Protein AF-A0A941G846-F1 (afdb_monomer_lite)

pLDDT: mean 92.74, std 9.23, range [36.34, 98.19]

Radius of gyration: 17.03 Å; chains: 1; bounding box: 38×30×45 Å

Foldseek 3Di:
DLVLLVVCVVLVNDVDSDQCVVQVVLCVQVVDRHPVPHDPVSVVSVVVVSLVSCLVRLLVVLVVLVVVVVVCVVVVVDDDDPVLVVVLCVLNVVCVVVSGRPSSVVSVVSSVVRVVVSVDD

Structure (mmCIF, N/CA/C/O backbone):
data_AF-A0A941G846-F1
#
_entry.id   AF-A0A941G846-F1
#
loop_
_atom_site.group_PDB
_atom_site.id
_atom_site.type_symbol
_atom_site.label_atom_id
_atom_site.label_alt_id
_atom_site.label_comp_id
_atom_site.label_asym_id
_atom_site.label_entity_id
_atom_site.label_seq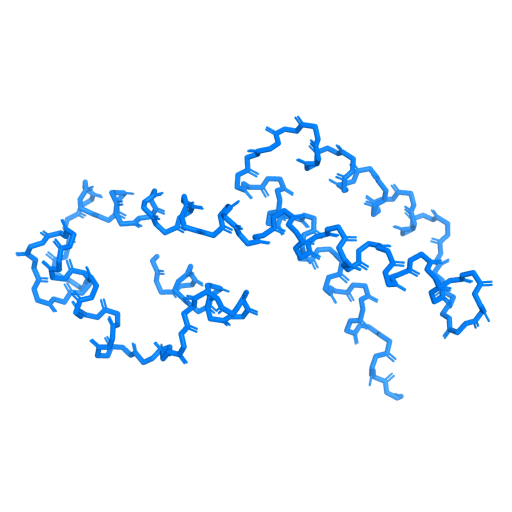_id
_atom_site.pdbx_PDB_ins_code
_atom_site.Cartn_x
_atom_site.Cartn_y
_atom_site.Cartn_z
_atom_site.occupancy
_atom_site.B_iso_or_equiv
_atom_site.auth_seq_id
_atom_site.auth_comp_id
_atom_site.auth_asym_id
_atom_site.auth_atom_id
_atom_site.pdbx_PDB_model_num
ATOM 1 N N . VAL A 1 1 ? 10.781 -2.633 -7.234 1.00 94.06 1 VAL A N 1
ATOM 2 C CA . VAL A 1 1 ? 9.951 -3.502 -8.111 1.00 94.06 1 VAL A CA 1
ATOM 3 C C . VAL A 1 1 ? 9.409 -4.728 -7.376 1.00 94.06 1 VAL A C 1
ATOM 5 O O . VAL A 1 1 ? 8.200 -4.796 -7.224 1.00 94.06 1 VAL A O 1
ATOM 8 N N . ARG A 1 2 ? 10.247 -5.640 -6.852 1.00 97.19 2 ARG A N 1
ATOM 9 C CA . ARG A 1 2 ? 9.788 -6.842 -6.109 1.00 97.19 2 ARG A CA 1
ATOM 10 C C . ARG A 1 2 ? 8.796 -6.550 -4.979 1.00 97.19 2 ARG A C 1
ATOM 12 O O . ARG A 1 2 ? 7.747 -7.173 -4.916 1.00 97.19 2 ARG A O 1
ATOM 19 N N . ALA A 1 3 ? 9.077 -5.546 -4.147 1.00 96.69 3 ALA A N 1
ATOM 20 C CA . ALA A 1 3 ? 8.165 -5.146 -3.072 1.00 96.69 3 ALA A CA 1
ATOM 21 C C . ALA A 1 3 ? 6.765 -4.760 -3.593 1.00 96.69 3 ALA A C 1
ATOM 23 O O . ALA A 1 3 ? 5.767 -5.210 -3.048 1.00 96.69 3 ALA A O 1
ATOM 24 N N . LEU A 1 4 ? 6.682 -4.004 -4.696 1.00 97.19 4 LEU A N 1
ATOM 25 C CA . LEU A 1 4 ? 5.401 -3.645 -5.322 1.00 97.19 4 LEU A CA 1
ATOM 26 C C . LEU A 1 4 ? 4.687 -4.856 -5.933 1.00 97.19 4 LEU A C 1
ATOM 28 O O . LEU A 1 4 ? 3.463 -4.909 -5.929 1.00 97.19 4 LEU A O 1
ATOM 32 N N . TRP A 1 5 ? 5.436 -5.828 -6.452 1.00 97.88 5 TRP A N 1
ATOM 33 C CA . TRP A 1 5 ? 4.869 -7.074 -6.966 1.00 97.88 5 TRP A CA 1
ATOM 34 C C . TRP A 1 5 ? 4.197 -7.893 -5.861 1.00 97.88 5 TRP A C 1
ATOM 36 O O . TRP A 1 5 ? 3.043 -8.294 -5.995 1.00 97.88 5 TRP A O 1
ATOM 46 N N . LEU A 1 6 ? 4.894 -8.071 -4.736 1.00 97.75 6 LEU A N 1
ATOM 47 C CA . LEU A 1 6 ? 4.346 -8.738 -3.555 1.00 97.75 6 LEU A CA 1
ATOM 48 C C . LEU A 1 6 ? 3.174 -7.958 -2.963 1.00 97.75 6 LEU A C 1
ATOM 50 O O . LEU A 1 6 ? 2.169 -8.551 -2.582 1.00 97.75 6 LEU A O 1
ATOM 54 N N . PHE A 1 7 ? 3.265 -6.630 -2.953 1.00 97.38 7 PHE A N 1
ATOM 55 C CA . PHE A 1 7 ? 2.169 -5.779 -2.519 1.00 97.38 7 PHE A CA 1
ATOM 56 C C . PHE A 1 7 ? 0.919 -5.988 -3.380 1.00 97.38 7 PHE A C 1
ATOM 58 O O . PHE A 1 7 ? -0.151 -6.236 -2.844 1.00 97.38 7 PHE A O 1
ATOM 65 N N . LEU A 1 8 ? 1.036 -6.018 -4.712 1.00 97.69 8 LEU A N 1
ATOM 66 C CA . LEU A 1 8 ? -0.095 -6.340 -5.593 1.00 97.69 8 LEU A CA 1
ATOM 67 C C . LEU A 1 8 ? -0.711 -7.714 -5.308 1.00 97.69 8 LEU A C 1
ATOM 69 O O . LEU A 1 8 ? -1.917 -7.883 -5.486 1.00 97.69 8 LEU A O 1
ATOM 73 N N . HIS A 1 9 ? 0.090 -8.691 -4.884 1.00 97.44 9 HIS A N 1
ATOM 74 C CA . HIS A 1 9 ? -0.432 -9.986 -4.461 1.00 97.44 9 HIS A CA 1
ATOM 75 C C . HIS A 1 9 ? -1.238 -9.878 -3.161 1.00 97.44 9 HIS A C 1
ATOM 77 O O . HIS A 1 9 ? -2.343 -10.408 -3.095 1.00 97.44 9 HIS A O 1
ATOM 83 N N . GLN A 1 10 ? -0.748 -9.121 -2.174 1.00 95.62 10 GLN A N 1
ATOM 84 C CA . GLN A 1 10 ? -1.491 -8.828 -0.940 1.00 95.62 10 GLN A CA 1
ATOM 85 C C . GLN A 1 10 ? -2.805 -8.082 -1.215 1.00 95.62 10 GLN A C 1
ATOM 87 O O . GLN A 1 10 ? -3.817 -8.362 -0.581 1.00 95.62 10 GLN A O 1
ATOM 92 N N . LEU A 1 11 ? -2.818 -7.189 -2.210 1.00 95.19 11 LEU A N 1
ATOM 93 C CA . LEU A 1 11 ? -4.037 -6.513 -2.666 1.00 95.19 11 LEU A CA 1
ATOM 94 C C . LEU A 1 11 ? -4.993 -7.438 -3.455 1.00 95.19 11 LEU A C 1
ATOM 96 O O . LEU A 1 11 ? -6.065 -7.000 -3.867 1.00 95.19 11 LEU A O 1
ATOM 100 N N . GLY A 1 12 ? -4.605 -8.685 -3.744 1.00 95.50 12 GLY A N 1
ATOM 101 C CA . GLY A 1 12 ? -5.368 -9.621 -4.580 1.00 95.50 12 GLY A CA 1
ATOM 102 C C . GLY A 1 12 ? -5.334 -9.317 -6.085 1.00 95.50 12 GLY A C 1
ATOM 103 O O . GLY A 1 12 ? -5.981 -10.006 -6.873 1.00 95.50 12 GLY A O 1
ATOM 104 N N . ALA A 1 13 ? -4.564 -8.312 -6.515 1.00 94.94 13 ALA A N 1
ATOM 105 C CA . ALA A 1 13 ? -4.440 -7.910 -7.916 1.00 94.94 13 ALA A CA 1
ATOM 106 C C . ALA A 1 13 ? -3.581 -8.888 -8.739 1.00 94.94 13 ALA A C 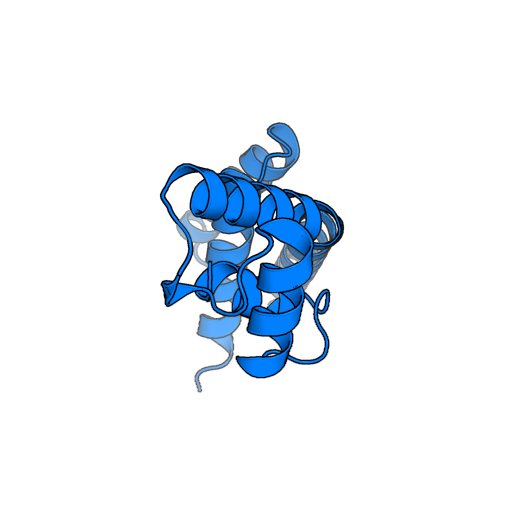1
ATOM 108 O O . ALA A 1 13 ? -3.804 -9.067 -9.939 1.00 94.94 13 ALA A O 1
ATOM 109 N N . VAL A 1 14 ? -2.601 -9.528 -8.094 1.00 96.12 14 VAL A N 1
ATOM 110 C CA . VAL A 1 14 ? -1.745 -10.574 -8.670 1.00 96.12 14 VAL A CA 1
ATOM 111 C C . VAL A 1 14 ? -2.051 -11.899 -7.981 1.00 96.12 14 VAL A C 1
ATOM 113 O O . VAL A 1 14 ? -2.008 -11.991 -6.762 1.00 96.12 14 VAL A O 1
ATOM 116 N N . LYS A 1 15 ? -2.326 -12.955 -8.756 1.00 94.94 15 LYS A N 1
ATOM 117 C CA . LYS A 1 15 ? -2.602 -14.296 -8.205 1.00 94.94 15 LYS A CA 1
ATOM 118 C C . LYS A 1 15 ? -1.337 -15.083 -7.863 1.00 94.94 15 LYS A C 1
ATOM 120 O O . LYS A 1 15 ? -1.309 -15.772 -6.855 1.00 94.94 15 LYS A O 1
ATOM 125 N N . ASN A 1 16 ? -0.311 -14.997 -8.711 1.00 95.88 16 ASN A N 1
ATOM 126 C CA . ASN A 1 16 ? 0.938 -15.740 -8.560 1.00 95.88 16 ASN A CA 1
ATOM 127 C C . ASN A 1 16 ? 2.092 -14.765 -8.242 1.00 95.88 16 ASN A C 1
ATOM 129 O O . ASN A 1 16 ? 2.512 -14.045 -9.150 1.00 95.88 16 ASN A O 1
ATOM 133 N N . PRO A 1 17 ? 2.607 -14.736 -6.996 1.00 96.12 17 PRO A N 1
ATOM 134 C CA . PRO A 1 17 ? 3.678 -13.827 -6.583 1.00 96.12 17 PRO A CA 1
ATOM 135 C C . PRO A 1 17 ? 5.095 -14.303 -6.947 1.00 96.12 17 PRO A C 1
ATOM 137 O O . PRO A 1 17 ? 6.053 -13.627 -6.584 1.00 96.12 17 PRO A O 1
ATOM 140 N N . SER A 1 18 ? 5.250 -15.439 -7.635 1.00 97.00 18 SER A N 1
ATOM 141 C CA . SER A 1 18 ? 6.560 -16.020 -7.974 1.00 97.00 18 SER A CA 1
ATOM 142 C C . SER A 1 18 ? 7.475 -15.090 -8.787 1.00 97.00 18 SER A C 1
ATOM 144 O O . SER A 1 18 ? 7.010 -14.210 -9.525 1.00 97.00 18 SER A O 1
ATOM 146 N N . GLU A 1 19 ? 8.792 -15.305 -8.676 1.00 95.06 19 GLU A N 1
ATOM 147 C CA . GLU A 1 19 ? 9.795 -14.557 -9.449 1.00 95.06 19 GLU A CA 1
ATOM 148 C C . GLU A 1 19 ? 9.688 -14.863 -10.950 1.00 95.06 19 GLU A C 1
ATOM 150 O O . GLU A 1 19 ? 9.919 -13.971 -11.761 1.00 95.06 19 GLU A O 1
ATOM 155 N N . GLU A 1 20 ? 9.262 -16.066 -11.347 1.00 96.38 20 GLU A N 1
ATOM 156 C CA . GLU A 1 20 ? 9.013 -16.406 -12.751 1.00 96.38 20 GLU A CA 1
ATOM 157 C C . GLU A 1 20 ? 7.872 -15.563 -13.338 1.00 96.38 20 GLU A C 1
ATOM 159 O O . GLU A 1 20 ? 7.980 -15.032 -14.448 1.00 96.38 20 GLU A O 1
ATOM 164 N N . ALA A 1 21 ? 6.784 -15.380 -12.580 1.00 96.50 21 ALA A N 1
ATOM 165 C CA . ALA A 1 21 ? 5.679 -14.517 -12.991 1.00 96.50 21 ALA A CA 1
ATOM 166 C C . ALA A 1 21 ? 6.110 -13.042 -13.067 1.00 96.50 21 ALA A C 1
ATOM 168 O O . ALA A 1 21 ? 5.724 -12.327 -14.001 1.00 96.50 21 ALA A O 1
ATOM 169 N N . LEU A 1 22 ? 6.958 -12.596 -12.133 1.00 97.06 22 LEU A N 1
ATOM 170 C CA . LEU A 1 22 ? 7.556 -11.264 -12.179 1.00 97.06 22 LEU A CA 1
ATOM 171 C C . LEU A 1 22 ? 8.464 -11.094 -13.408 1.00 97.06 22 LEU A C 1
ATOM 173 O O . LEU A 1 22 ? 8.363 -10.080 -14.095 1.00 97.06 22 LEU A O 1
ATOM 177 N N . ALA A 1 23 ? 9.306 -12.076 -13.732 1.00 96.69 23 ALA A N 1
ATOM 178 C CA . ALA A 1 23 ? 10.170 -12.056 -14.911 1.00 96.69 23 ALA A CA 1
ATOM 179 C C . ALA A 1 23 ? 9.354 -11.954 -16.210 1.00 96.69 23 ALA A C 1
ATOM 181 O O . ALA A 1 23 ? 9.660 -11.130 -17.074 1.00 96.69 23 ALA A O 1
ATOM 182 N N . ALA A 1 24 ? 8.243 -12.691 -16.318 1.00 96.81 24 ALA A N 1
ATOM 183 C CA . ALA A 1 24 ? 7.324 -12.576 -17.451 1.00 96.81 24 ALA A CA 1
ATOM 184 C C . ALA A 1 24 ? 6.705 -11.169 -17.567 1.00 96.81 24 ALA A C 1
ATOM 186 O O . ALA A 1 24 ? 6.607 -10.610 -18.667 1.00 96.81 24 ALA A O 1
ATOM 187 N N . TYR A 1 25 ? 6.323 -10.558 -16.439 1.00 96.75 25 TYR A N 1
ATOM 188 C CA . TYR A 1 25 ? 5.856 -9.171 -16.411 1.00 96.75 25 TYR A CA 1
ATOM 189 C C . TYR A 1 25 ? 6.953 -8.189 -16.855 1.00 96.75 25 TYR A C 1
ATOM 191 O O . TYR A 1 25 ? 6.703 -7.334 -17.710 1.00 96.75 25 TYR A O 1
ATOM 199 N N . VAL A 1 26 ? 8.172 -8.342 -16.329 1.00 96.69 26 VAL A N 1
ATOM 200 C CA . VAL A 1 26 ? 9.342 -7.525 -16.685 1.00 96.69 26 VAL A CA 1
ATOM 201 C C . VAL A 1 26 ? 9.637 -7.627 -18.179 1.00 96.69 26 VAL A C 1
ATOM 203 O O . VAL A 1 26 ? 9.740 -6.597 -18.845 1.00 96.69 26 VAL A O 1
ATOM 206 N N . LYS A 1 27 ? 9.652 -8.836 -18.745 1.00 96.75 27 LYS A N 1
ATOM 207 C CA . LYS A 1 27 ? 9.853 -9.063 -20.181 1.00 96.75 27 LYS A CA 1
ATOM 208 C C . LYS A 1 27 ? 8.807 -8.362 -21.037 1.00 96.75 27 LYS A C 1
ATOM 210 O O . LYS A 1 27 ? 9.136 -7.781 -22.070 1.00 96.75 27 LYS A O 1
ATOM 215 N N . ARG A 1 28 ? 7.545 -8.344 -20.601 1.00 95.69 28 ARG A N 1
ATOM 216 C CA . ARG A 1 28 ? 6.470 -7.654 -21.326 1.00 95.69 28 ARG A CA 1
ATOM 217 C C . ARG A 1 28 ? 6.669 -6.136 -21.368 1.00 95.69 28 ARG A C 1
ATOM 219 O O . ARG A 1 28 ? 6.463 -5.549 -22.434 1.00 95.69 28 ARG A O 1
ATOM 226 N N . ILE A 1 29 ? 7.041 -5.529 -20.239 1.00 94.31 29 ILE A N 1
ATOM 227 C CA . ILE A 1 29 ? 7.111 -4.068 -20.067 1.00 94.31 29 ILE A CA 1
ATOM 228 C C . ILE A 1 29 ? 8.482 -3.502 -20.457 1.00 94.31 29 ILE A C 1
ATOM 230 O O . ILE A 1 29 ? 8.552 -2.592 -21.275 1.00 94.31 29 ILE A O 1
ATOM 234 N N . ALA A 1 30 ? 9.565 -4.054 -19.910 1.00 94.06 30 ALA A N 1
ATOM 235 C CA . ALA A 1 30 ? 10.931 -3.559 -20.078 1.00 94.06 30 ALA A CA 1
ATOM 236 C C . ALA A 1 30 ? 11.705 -4.234 -21.225 1.00 94.06 30 ALA A C 1
ATOM 238 O O . ALA A 1 30 ? 12.796 -3.778 -21.557 1.00 94.06 30 ALA A O 1
ATOM 239 N N . LYS A 1 31 ? 11.147 -5.288 -21.845 1.00 94.69 31 LYS A N 1
ATOM 240 C CA . LYS A 1 31 ? 11.759 -6.049 -22.956 1.00 94.69 31 LYS A CA 1
ATOM 241 C C . LYS A 1 31 ? 13.096 -6.725 -22.608 1.00 94.69 31 LYS A C 1
ATOM 243 O O . LYS A 1 31 ? 13.902 -6.975 -23.496 1.00 94.69 31 LYS A O 1
ATOM 248 N N . VAL A 1 32 ? 13.300 -7.061 -21.333 1.00 95.12 32 VAL A N 1
ATOM 249 C CA . VAL A 1 32 ? 14.451 -7.830 -20.819 1.00 95.12 32 VAL A CA 1
ATOM 250 C C . VAL A 1 32 ? 13.957 -9.060 -20.059 1.00 95.12 32 VAL A C 1
ATOM 252 O O . VAL A 1 32 ? 12.883 -9.002 -19.463 1.00 95.12 32 VAL A O 1
ATOM 255 N N . ASP A 1 33 ? 14.694 -10.174 -20.064 1.00 92.50 33 ASP A N 1
ATOM 256 C CA . ASP A 1 33 ? 14.158 -11.424 -19.495 1.00 92.50 33 ASP A CA 1
ATOM 257 C C . ASP A 1 33 ? 14.092 -11.447 -17.963 1.00 92.50 33 ASP A C 1
ATOM 259 O O . ASP A 1 33 ? 13.310 -12.213 -17.409 1.00 92.50 33 ASP A O 1
ATOM 263 N N . ALA A 1 34 ? 14.870 -10.615 -17.268 1.00 91.25 34 ALA A N 1
ATOM 264 C CA . ALA A 1 34 ? 14.908 -10.603 -15.810 1.00 91.25 34 ALA A CA 1
ATOM 265 C C . ALA A 1 34 ? 15.038 -9.189 -15.242 1.00 91.25 34 ALA A C 1
ATOM 267 O O . ALA A 1 34 ? 15.640 -8.304 -15.850 1.00 91.25 34 ALA A O 1
ATOM 268 N N . LEU A 1 35 ? 14.524 -8.994 -14.022 1.00 92.44 35 LEU A N 1
ATOM 269 C CA . LEU A 1 35 ? 14.590 -7.713 -13.312 1.00 92.44 35 LEU A CA 1
ATOM 270 C C . LEU A 1 35 ? 16.031 -7.215 -13.134 1.00 92.44 35 LEU A C 1
ATOM 272 O O . LEU A 1 35 ? 16.284 -6.026 -13.237 1.00 92.44 35 LEU A O 1
ATOM 276 N N . GLN A 1 36 ? 16.993 -8.106 -12.903 1.00 94.62 36 GLN A N 1
ATOM 277 C CA . GLN A 1 36 ? 18.398 -7.718 -12.724 1.00 94.62 36 GLN A CA 1
ATOM 278 C C . GLN A 1 36 ? 19.058 -7.153 -13.995 1.00 94.62 36 GLN A C 1
ATOM 280 O O . GLN A 1 36 ? 20.167 -6.636 -13.924 1.00 94.62 36 GLN A O 1
ATOM 285 N N . TRP A 1 37 ? 18.398 -7.263 -15.153 1.00 95.50 37 TRP A N 1
ATOM 286 C CA . TRP A 1 37 ? 18.885 -6.746 -16.435 1.00 95.50 37 TRP A CA 1
ATOM 287 C C . TRP A 1 37 ? 18.239 -5.414 -16.824 1.00 95.50 37 TRP A C 1
ATOM 289 O O . TRP A 1 37 ? 18.498 -4.903 -17.911 1.00 95.50 37 TRP A O 1
ATOM 299 N N . THR A 1 38 ? 17.393 -4.838 -15.964 1.00 96.06 38 THR A N 1
ATOM 300 C CA . THR A 1 38 ? 16.787 -3.531 -16.224 1.00 96.06 38 THR A CA 1
ATOM 301 C C . THR A 1 38 ? 17.762 -2.401 -15.918 1.00 96.06 38 THR A C 1
ATOM 303 O O . THR A 1 38 ? 18.408 -2.393 -14.873 1.00 96.06 38 THR A O 1
ATOM 306 N N . ASN A 1 39 ? 17.798 -1.389 -16.779 1.00 96.19 39 ASN A N 1
ATOM 307 C CA . ASN A 1 39 ? 18.428 -0.107 -16.476 1.00 96.19 39 ASN A CA 1
ATOM 308 C C . ASN A 1 39 ? 17.505 0.797 -15.628 1.00 96.19 39 ASN A C 1
ATOM 310 O O . ASN A 1 39 ? 16.375 0.424 -15.292 1.00 96.19 39 ASN A O 1
ATOM 314 N N . GLY A 1 40 ? 17.980 1.999 -15.281 1.00 95.50 40 GLY A N 1
ATOM 315 C CA . GLY A 1 40 ? 17.229 2.964 -14.466 1.00 95.50 40 GLY A CA 1
ATOM 316 C C . GLY A 1 40 ? 15.862 3.321 -15.056 1.00 95.50 40 GLY A C 1
ATOM 317 O O . GLY A 1 40 ? 14.844 3.140 -14.391 1.00 95.50 40 GLY A O 1
ATOM 318 N N . ASN A 1 41 ? 15.821 3.710 -16.332 1.00 95.50 41 ASN A N 1
ATOM 319 C CA . ASN A 1 41 ? 14.582 4.110 -17.010 1.00 95.50 41 ASN A CA 1
ATOM 320 C C . ASN A 1 41 ? 13.572 2.951 -17.091 1.00 95.50 41 ASN A C 1
ATOM 322 O O . ASN A 1 41 ? 12.374 3.135 -16.886 1.00 95.50 41 ASN A O 1
ATOM 326 N N . GLN A 1 42 ? 14.048 1.732 -17.360 1.00 96.62 42 GLN A N 1
ATOM 327 C CA . GLN A 1 42 ? 13.210 0.531 -17.361 1.00 96.62 42 GLN A CA 1
ATOM 328 C C . GLN A 1 42 ? 12.660 0.225 -15.963 1.00 96.62 42 GLN A C 1
ATOM 330 O O . GLN A 1 42 ? 11.494 -0.144 -15.824 1.00 96.62 42 GLN A O 1
ATOM 335 N N . THR A 1 43 ? 13.482 0.397 -14.926 1.00 96.88 43 THR A N 1
ATOM 336 C CA . THR A 1 43 ? 13.075 0.190 -13.530 1.00 96.88 43 THR A CA 1
ATOM 337 C C . THR A 1 43 ? 11.994 1.186 -13.119 1.00 96.88 43 THR A C 1
ATOM 339 O O . THR A 1 43 ? 10.997 0.791 -12.514 1.00 96.88 43 THR A O 1
ATOM 342 N N . GLU A 1 44 ? 12.153 2.457 -13.480 1.00 96.50 44 GLU A N 1
ATOM 343 C CA . GLU A 1 44 ? 11.171 3.508 -13.211 1.00 96.50 44 GLU A CA 1
ATOM 344 C C . GLU A 1 44 ? 9.843 3.231 -13.929 1.00 96.50 44 GLU A C 1
ATOM 346 O O . GLU A 1 44 ? 8.786 3.222 -13.298 1.00 96.50 44 GLU A O 1
ATOM 351 N N . ALA A 1 45 ? 9.888 2.864 -15.214 1.00 96.44 45 ALA A N 1
ATOM 352 C CA . ALA A 1 45 ? 8.693 2.476 -15.964 1.00 96.44 45 ALA A CA 1
ATOM 353 C C . ALA A 1 45 ? 7.966 1.269 -15.333 1.00 96.44 45 ALA A C 1
ATOM 355 O O . ALA A 1 45 ? 6.732 1.232 -15.262 1.00 96.44 45 ALA A O 1
ATOM 356 N N . LEU A 1 46 ? 8.709 0.276 -14.832 1.00 97.62 46 LEU A N 1
ATOM 357 C CA . LEU A 1 46 ? 8.135 -0.851 -14.093 1.00 97.62 46 LEU A CA 1
ATOM 358 C C . LEU A 1 46 ? 7.464 -0.395 -12.793 1.00 97.62 46 LEU A C 1
ATOM 360 O O . LEU A 1 46 ? 6.353 -0.831 -12.504 1.00 97.62 46 LEU A O 1
ATOM 364 N N . ILE A 1 47 ? 8.104 0.485 -12.021 1.00 97.69 47 ILE A N 1
ATOM 365 C CA . ILE A 1 47 ? 7.529 1.027 -10.783 1.00 97.69 47 ILE A CA 1
ATOM 366 C C . ILE A 1 47 ? 6.218 1.755 -11.081 1.00 97.69 47 ILE A C 1
ATOM 368 O O . ILE A 1 47 ? 5.201 1.438 -10.467 1.00 97.69 47 ILE A O 1
ATOM 372 N N . GLU A 1 48 ? 6.203 2.651 -12.063 1.00 97.94 48 GLU A N 1
ATOM 373 C CA . GLU A 1 48 ? 5.018 3.447 -12.387 1.00 97.94 48 GLU A CA 1
ATOM 374 C C . GLU A 1 48 ? 3.858 2.598 -12.914 1.00 97.94 48 GLU A C 1
ATOM 376 O O . GLU A 1 48 ? 2.697 2.811 -12.553 1.00 97.94 48 GLU A O 1
ATOM 381 N N . THR A 1 49 ? 4.147 1.579 -13.725 1.00 97.88 49 THR A N 1
ATOM 382 C CA . THR A 1 49 ? 3.110 0.643 -14.186 1.00 97.88 49 THR A CA 1
ATOM 383 C C . THR A 1 49 ? 2.527 -0.184 -13.036 1.00 97.88 49 THR A C 1
ATOM 385 O O . THR A 1 49 ? 1.308 -0.358 -12.976 1.00 97.88 49 THR A O 1
ATOM 388 N N . LEU A 1 50 ? 3.357 -0.629 -12.085 1.00 98.19 50 LEU A N 1
ATOM 389 C CA . LEU A 1 50 ? 2.908 -1.362 -10.896 1.00 98.19 50 LEU A CA 1
ATOM 390 C C . LEU A 1 50 ? 2.099 -0.472 -9.941 1.00 98.19 50 LEU A C 1
ATOM 392 O O . LEU A 1 50 ? 1.035 -0.892 -9.488 1.00 98.19 50 LEU A O 1
ATOM 396 N N . LYS A 1 51 ? 2.537 0.770 -9.688 1.00 98.00 51 LYS A N 1
ATOM 397 C CA . LYS A 1 51 ? 1.788 1.750 -8.880 1.00 98.00 51 LYS A CA 1
ATOM 398 C C . LYS A 1 51 ? 0.408 2.028 -9.481 1.00 98.00 51 LYS A C 1
ATOM 400 O O . LYS A 1 51 ? -0.599 1.979 -8.776 1.00 98.00 51 LYS A O 1
ATOM 405 N N . LYS A 1 52 ? 0.333 2.244 -10.801 1.00 98.00 52 LYS A N 1
ATOM 406 C CA . LYS A 1 52 ? -0.942 2.436 -11.518 1.00 98.00 52 LYS A CA 1
ATOM 407 C C . LYS A 1 52 ? -1.859 1.222 -11.422 1.00 98.00 52 LYS A C 1
ATOM 409 O O . LYS A 1 52 ? -3.074 1.386 -11.339 1.00 98.00 52 LYS A O 1
ATOM 414 N N . TRP A 1 53 ? -1.306 0.010 -11.444 1.00 98.00 53 TRP A N 1
ATOM 415 C CA . TRP A 1 53 ? -2.094 -1.200 -11.231 1.00 98.00 53 TRP A CA 1
ATOM 416 C C . TRP A 1 53 ? -2.622 -1.257 -9.793 1.00 98.00 53 TRP A C 1
ATOM 418 O O . TRP A 1 53 ? -3.824 -1.442 -9.602 1.00 98.00 53 TRP A O 1
ATOM 428 N N . ALA A 1 54 ? -1.773 -1.003 -8.795 1.00 98.00 54 ALA A N 1
ATOM 429 C CA . ALA A 1 54 ? -2.166 -1.021 -7.387 1.00 98.00 54 ALA A CA 1
ATOM 430 C C . ALA A 1 54 ? -3.311 -0.041 -7.103 1.00 98.00 54 ALA A C 1
ATOM 432 O O . ALA A 1 54 ? -4.276 -0.402 -6.436 1.00 98.00 54 ALA A O 1
ATOM 433 N N . MET A 1 55 ? -3.278 1.151 -7.705 1.00 97.94 55 MET A N 1
ATOM 434 C CA . MET A 1 55 ? -4.323 2.173 -7.562 1.00 97.94 55 MET A CA 1
ATOM 435 C C . MET A 1 55 ? -5.719 1.759 -8.052 1.00 97.94 55 MET A C 1
ATOM 437 O O . MET A 1 55 ? -6.690 2.441 -7.742 1.00 97.94 55 MET A O 1
ATOM 441 N N . ARG A 1 56 ? -5.858 0.640 -8.774 1.00 97.38 56 ARG A N 1
ATOM 442 C CA . ARG A 1 56 ? -7.172 0.084 -9.147 1.00 97.38 56 ARG A CA 1
ATOM 443 C C . ARG A 1 56 ? -7.853 -0.675 -8.003 1.00 97.38 56 ARG A C 1
ATOM 445 O O . ARG A 1 56 ? -9.059 -0.866 -8.058 1.00 97.38 56 ARG A O 1
ATOM 452 N N . TYR A 1 57 ? -7.087 -1.105 -7.001 1.00 97.12 57 TYR A N 1
ATOM 453 C CA . TYR A 1 57 ? -7.547 -1.950 -5.890 1.00 97.12 57 TYR A CA 1
ATOM 454 C C . TYR A 1 57 ? -7.353 -1.256 -4.541 1.00 97.12 57 TYR A C 1
ATOM 456 O O . TYR A 1 57 ? -8.242 -1.259 -3.693 1.00 97.12 57 TYR A O 1
ATOM 464 N N . LEU A 1 58 ? -6.201 -0.605 -4.371 1.00 96.94 58 LEU A N 1
ATOM 465 C CA . LEU A 1 58 ? -5.751 -0.014 -3.118 1.00 96.94 58 LEU A CA 1
ATOM 466 C C . LEU A 1 58 ? -6.755 0.981 -2.502 1.00 96.94 58 LEU A C 1
ATOM 468 O O . LEU A 1 58 ? -7.042 0.841 -1.316 1.00 96.94 58 LEU A O 1
ATOM 472 N N . PRO A 1 59 ? -7.366 1.927 -3.250 1.00 96.50 59 PRO A N 1
ATOM 473 C CA . PRO A 1 59 ? -8.354 2.837 -2.669 1.00 96.50 59 PRO A CA 1
ATOM 474 C C . PRO A 1 59 ? -9.591 2.127 -2.110 1.00 96.50 59 PRO A C 1
ATOM 476 O O . PRO A 1 59 ? -10.148 2.573 -1.109 1.00 96.50 59 PRO A O 1
ATOM 479 N N . GLY A 1 60 ? -10.028 1.040 -2.756 1.00 96.06 60 GLY A N 1
ATOM 480 C CA . GLY A 1 60 ? -11.144 0.216 -2.287 1.00 96.06 60 GLY A CA 1
ATOM 481 C C . GLY A 1 60 ? -10.789 -0.487 -0.983 1.00 96.06 60 GLY A C 1
ATOM 482 O O . GLY A 1 60 ? -11.489 -0.316 0.010 1.00 96.06 60 GLY A O 1
ATOM 483 N N . GLN A 1 61 ? -9.631 -1.148 -0.949 1.00 95.69 61 GLN A N 1
ATOM 484 C CA . GLN A 1 61 ? -9.156 -1.828 0.256 1.00 95.69 61 GLN A CA 1
ATOM 485 C C . GLN A 1 61 ? -8.965 -0.880 1.443 1.00 95.69 61 GLN A C 1
ATOM 487 O O . GLN A 1 61 ? -9.400 -1.190 2.545 1.00 95.69 61 GLN A O 1
ATOM 492 N N . VAL A 1 62 ? -8.378 0.306 1.239 1.00 96.44 62 VAL A N 1
ATOM 493 C CA . VAL A 1 62 ? -8.226 1.306 2.313 1.00 96.44 62 VAL A CA 1
ATOM 494 C C . VAL A 1 62 ? -9.586 1.710 2.889 1.00 96.44 62 VAL A C 1
ATOM 496 O O . VAL A 1 62 ? -9.722 1.856 4.103 1.00 96.44 62 VAL A O 1
ATOM 499 N N . ARG A 1 63 ? -10.609 1.879 2.040 1.00 95.19 63 ARG A N 1
ATOM 500 C CA . ARG A 1 63 ? -11.972 2.202 2.494 1.00 95.19 63 ARG A CA 1
ATOM 501 C C . ARG A 1 63 ? -12.584 1.054 3.292 1.00 95.19 63 ARG A C 1
ATOM 503 O O . ARG A 1 63 ? -13.099 1.305 4.376 1.00 95.19 63 ARG A O 1
ATOM 510 N N . GLU A 1 64 ? -12.494 -0.172 2.790 1.00 94.94 64 GLU A N 1
ATOM 511 C CA . GLU A 1 64 ? -13.024 -1.369 3.457 1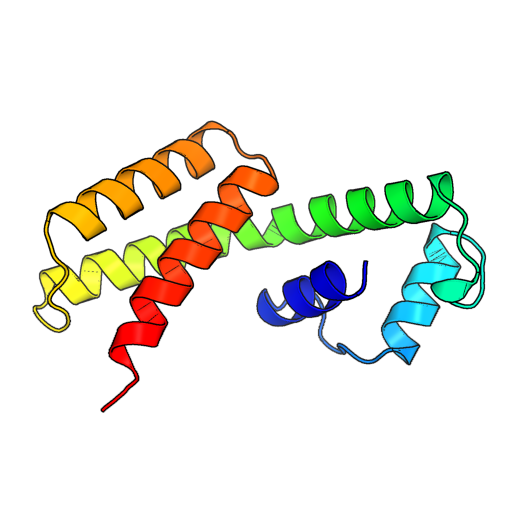.00 94.94 64 GLU A CA 1
ATOM 512 C C . GLU A 1 64 ? -12.344 -1.615 4.811 1.00 94.94 64 GLU A C 1
ATOM 514 O O . GLU A 1 64 ? -13.013 -1.844 5.818 1.00 94.94 64 GLU A O 1
ATOM 519 N N . MET A 1 65 ? -11.017 -1.480 4.876 1.00 94.69 65 MET A N 1
ATOM 520 C CA . MET A 1 65 ? -10.253 -1.607 6.119 1.00 94.69 65 MET A CA 1
ATOM 521 C C . MET A 1 65 ? -10.623 -0.514 7.126 1.00 94.69 65 MET A C 1
ATOM 523 O O . MET A 1 65 ? -10.780 -0.799 8.312 1.00 94.69 65 MET A O 1
ATOM 527 N N . ALA A 1 66 ? -10.803 0.732 6.673 1.00 93.88 66 ALA A N 1
ATOM 528 C CA . ALA A 1 66 ? -11.231 1.831 7.535 1.00 93.88 66 ALA A CA 1
ATOM 529 C C . ALA A 1 66 ? -12.664 1.636 8.068 1.00 93.88 66 ALA A C 1
ATOM 531 O O . ALA A 1 66 ? -12.931 1.954 9.228 1.00 93.88 66 ALA A O 1
ATOM 532 N N . GLN A 1 67 ? -13.573 1.093 7.252 1.00 93.56 67 GLN A N 1
ATOM 533 C CA . GLN A 1 67 ? -14.935 0.742 7.670 1.00 93.56 67 GLN A CA 1
ATOM 534 C C . GLN A 1 67 ? -14.923 -0.385 8.703 1.00 93.56 67 GLN A C 1
ATOM 536 O O . GLN A 1 67 ? -15.438 -0.197 9.801 1.00 93.56 67 GLN A O 1
ATOM 541 N N . THR A 1 68 ? -14.237 -1.489 8.399 1.00 92.56 68 THR A N 1
ATOM 542 C CA . THR A 1 68 ? -14.070 -2.640 9.304 1.00 92.56 68 THR A CA 1
ATOM 543 C C . THR A 1 68 ? -13.503 -2.198 10.652 1.00 92.56 68 THR A C 1
ATOM 545 O O . THR A 1 68 ? -13.998 -2.573 11.714 1.00 92.56 68 THR A O 1
ATOM 548 N N . LEU A 1 69 ? -12.483 -1.336 10.620 1.00 90.81 69 LEU A N 1
ATOM 549 C CA . LEU A 1 69 ? -11.914 -0.721 11.809 1.00 90.81 69 LEU A CA 1
ATOM 550 C C . LEU A 1 69 ? -12.963 0.065 12.603 1.00 90.81 69 LEU A C 1
ATOM 552 O O . LEU A 1 69 ? -13.121 -0.148 13.805 1.00 90.81 69 LEU A O 1
ATOM 556 N N . SER A 1 70 ? -13.656 0.989 11.939 1.00 90.88 70 SER A N 1
ATOM 557 C CA . SER A 1 70 ? -14.653 1.841 12.579 1.00 90.88 70 SER A CA 1
ATOM 558 C C . SER A 1 70 ? -15.777 1.028 13.215 1.00 90.88 70 SER A C 1
ATOM 560 O O . SER A 1 70 ? -16.238 1.386 14.296 1.00 90.88 70 SER A O 1
ATOM 562 N N . GLU A 1 71 ? -16.227 -0.040 12.561 1.00 90.69 71 GLU A N 1
ATOM 563 C CA . GLU A 1 71 ? -17.259 -0.935 13.081 1.00 90.69 71 GLU A CA 1
ATOM 564 C C . GLU A 1 71 ? -16.768 -1.683 14.317 1.00 90.69 71 GLU A C 1
ATOM 566 O O . GLU A 1 71 ? -17.440 -1.646 15.345 1.00 90.69 71 GLU A O 1
ATOM 571 N N . ALA A 1 72 ? -15.562 -2.250 14.268 1.00 88.56 72 ALA A N 1
ATOM 572 C CA . ALA A 1 72 ? -14.974 -2.978 15.390 1.00 88.56 72 ALA A CA 1
ATOM 573 C C . ALA A 1 72 ? -14.753 -2.100 16.639 1.00 88.56 72 ALA A C 1
ATOM 575 O O . ALA A 1 72 ? -14.893 -2.572 17.767 1.00 88.56 72 ALA A O 1
ATOM 576 N N . ILE A 1 73 ? -14.434 -0.813 16.452 1.00 88.50 73 ILE A N 1
ATOM 577 C CA . ILE A 1 73 ? -14.369 0.163 17.553 1.00 88.50 73 ILE A CA 1
ATOM 578 C C . ILE A 1 73 ? -15.770 0.419 18.115 1.00 88.50 73 ILE A C 1
ATOM 580 O O . ILE A 1 73 ? -15.971 0.448 19.326 1.00 88.50 73 ILE A O 1
ATOM 584 N N . LYS A 1 74 ? -16.760 0.594 17.234 1.00 88.94 74 LYS A N 1
ATOM 585 C CA . LYS A 1 74 ? -18.136 0.927 17.617 1.00 88.94 74 LYS A CA 1
ATOM 586 C C . LYS A 1 74 ? -18.825 -0.209 18.377 1.00 88.94 74 LYS A C 1
ATOM 588 O O . LYS A 1 74 ? -19.629 0.067 19.261 1.00 88.94 74 LYS A O 1
ATOM 593 N N . THR A 1 75 ? -18.506 -1.463 18.059 1.00 90.44 75 THR A N 1
ATOM 594 C CA . THR A 1 75 ? -18.994 -2.651 18.781 1.00 90.44 75 THR A CA 1
ATOM 595 C C . THR A 1 75 ? -18.219 -2.940 20.066 1.00 90.44 75 THR A C 1
ATOM 597 O O . THR A 1 75 ? -18.556 -3.889 20.770 1.00 90.44 75 THR A O 1
ATOM 600 N N . GLY A 1 76 ? -17.175 -2.162 20.379 1.00 84.00 76 GLY A N 1
ATOM 601 C CA . GLY A 1 76 ? -16.303 -2.405 21.528 1.00 84.00 76 GLY A CA 1
ATOM 602 C C . GLY A 1 76 ? -15.431 -3.655 21.385 1.00 84.00 76 GLY A C 1
ATOM 603 O O . GLY A 1 76 ? -14.795 -4.067 22.348 1.00 84.00 76 GLY A O 1
ATOM 604 N N . SER A 1 77 ? -15.376 -4.258 20.192 1.00 81.75 77 SER A N 1
ATOM 605 C CA . SER A 1 77 ? -14.501 -5.399 19.906 1.00 81.75 77 SER A CA 1
ATOM 606 C C . SER A 1 77 ? -13.025 -4.995 19.905 1.00 81.75 77 SER A C 1
ATOM 608 O O . SER A 1 77 ? -12.154 -5.854 20.003 1.00 81.75 77 SER A O 1
ATOM 610 N N . VAL A 1 78 ? -12.738 -3.695 19.769 1.00 81.44 78 VAL A N 1
ATOM 611 C CA . VAL A 1 78 ? -11.383 -3.145 19.739 1.00 81.44 78 VAL A CA 1
ATOM 612 C C . VAL A 1 78 ? -11.335 -1.812 20.471 1.00 81.44 78 VAL A C 1
ATOM 614 O O . VAL A 1 78 ? -12.076 -0.888 20.138 1.00 81.44 78 VAL A O 1
ATOM 617 N N . THR A 1 79 ? -10.374 -1.680 21.380 1.00 82.06 79 THR A N 1
ATOM 618 C CA . THR A 1 79 ? -10.012 -0.402 21.996 1.00 82.06 79 THR A CA 1
ATOM 619 C C . THR A 1 79 ? -8.794 0.169 21.279 1.00 82.06 79 THR A C 1
ATOM 621 O O . THR A 1 79 ? -7.749 -0.474 21.214 1.00 82.06 79 THR A O 1
ATOM 624 N N . VAL A 1 80 ? -8.925 1.371 20.724 1.00 83.62 80 VAL A N 1
ATOM 625 C CA . VAL A 1 80 ? -7.824 2.129 20.112 1.00 83.62 80 VAL A CA 1
ATOM 626 C C . VAL A 1 80 ? -7.721 3.451 20.860 1.00 83.62 80 VAL A C 1
ATOM 628 O O . VAL A 1 80 ? -8.753 4.031 21.195 1.00 83.62 80 VAL A O 1
ATOM 631 N N . SER A 1 81 ? -6.504 3.921 21.137 1.00 87.75 81 SER A N 1
ATOM 632 C CA . SER A 1 81 ? -6.320 5.224 21.782 1.00 87.75 81 SER A CA 1
ATOM 633 C C . SER A 1 81 ? -6.850 6.364 20.901 1.00 87.75 81 SER A C 1
ATOM 635 O O . SER A 1 81 ? -6.804 6.290 19.670 1.00 87.75 81 SER A O 1
ATOM 637 N N . ASP A 1 82 ? -7.330 7.447 21.515 1.00 87.38 82 ASP A N 1
ATOM 638 C CA . ASP A 1 82 ? -7.836 8.614 20.774 1.00 87.38 82 ASP A CA 1
ATOM 639 C C . ASP A 1 82 ? -6.760 9.247 19.872 1.00 87.38 82 ASP A C 1
ATOM 641 O O . ASP A 1 82 ? -7.057 9.742 18.778 1.00 87.38 82 ASP A O 1
ATOM 645 N N . GLU A 1 83 ? -5.496 9.176 20.292 1.00 89.62 83 GLU A N 1
ATOM 646 C CA . GLU A 1 83 ? -4.333 9.624 19.523 1.00 89.62 83 GLU A CA 1
ATOM 647 C C . GLU A 1 83 ? -4.137 8.777 18.257 1.00 89.62 83 GLU A C 1
ATOM 649 O O . GLU A 1 83 ? -4.049 9.320 17.151 1.00 89.62 83 GLU A O 1
ATOM 654 N N . GLU A 1 84 ? -4.152 7.445 18.385 1.00 89.56 84 GLU A N 1
ATOM 655 C CA . GLU A 1 84 ? -4.058 6.531 17.241 1.00 89.56 84 GLU A CA 1
ATOM 656 C C . GLU A 1 84 ? -5.254 6.695 16.292 1.00 89.56 84 GLU A C 1
ATOM 658 O O . GLU A 1 84 ? -5.074 6.732 15.072 1.00 89.56 84 GLU A O 1
ATOM 663 N N . LEU A 1 85 ? -6.473 6.866 16.819 1.00 89.75 85 LEU A N 1
ATOM 664 C CA . LEU A 1 85 ? -7.666 7.121 16.005 1.00 89.75 85 LEU A CA 1
ATOM 665 C C . LEU A 1 85 ? -7.562 8.423 15.213 1.00 89.75 85 LEU A C 1
ATOM 667 O O . LEU A 1 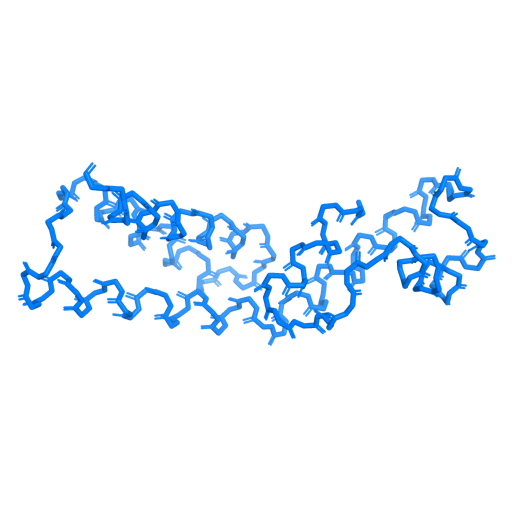85 ? -7.922 8.460 14.032 1.00 89.75 85 LEU A O 1
ATOM 671 N N . THR A 1 86 ? -7.061 9.485 15.838 1.00 93.25 86 THR A N 1
ATOM 672 C CA . THR A 1 86 ? -6.875 10.786 15.186 1.00 93.25 86 THR A CA 1
ATOM 673 C C . THR A 1 86 ? -5.823 10.700 14.080 1.00 93.25 86 THR A C 1
ATOM 675 O O . THR A 1 86 ? -6.051 11.197 12.969 1.00 93.25 86 THR A O 1
ATOM 678 N N . GLY A 1 87 ? -4.709 10.005 14.332 1.00 94.25 87 GLY A N 1
ATOM 679 C CA . GLY A 1 87 ? -3.671 9.748 13.331 1.00 94.25 87 GLY A CA 1
ATOM 680 C C . GLY A 1 87 ? -4.184 8.934 12.138 1.00 94.25 87 GLY A C 1
ATOM 681 O O . GLY A 1 87 ? -3.956 9.306 10.981 1.00 94.25 87 GLY A O 1
ATOM 682 N N . LEU A 1 88 ? -4.951 7.870 12.398 1.00 94.19 88 LEU A N 1
ATOM 683 C CA . LEU A 1 88 ? -5.556 7.033 11.357 1.00 94.19 88 LEU A CA 1
ATOM 684 C C . LEU A 1 88 ? -6.559 7.817 10.508 1.00 94.19 88 LEU A C 1
ATOM 686 O O . LEU A 1 88 ? -6.476 7.787 9.280 1.00 94.19 88 LEU A O 1
ATOM 690 N N . ARG A 1 89 ? -7.463 8.580 11.135 1.00 94.06 89 ARG A N 1
ATOM 691 C CA . ARG A 1 89 ? -8.435 9.428 10.421 1.00 94.06 89 ARG A CA 1
ATOM 692 C C . ARG A 1 89 ? -7.746 10.455 9.531 1.00 94.06 89 ARG A C 1
ATOM 694 O O . ARG A 1 89 ? -8.146 10.625 8.382 1.00 94.06 89 ARG A O 1
ATOM 701 N N . SER A 1 90 ? -6.695 11.096 10.038 1.00 95.19 90 SER A N 1
ATOM 702 C CA . SER A 1 90 ? -5.929 12.096 9.287 1.00 95.19 90 SER A CA 1
ATOM 703 C C . SER A 1 90 ? -5.243 11.478 8.067 1.00 95.19 90 SER A C 1
ATOM 705 O O . SER A 1 90 ? -5.355 11.999 6.957 1.00 95.19 90 SER A O 1
ATOM 707 N N . THR A 1 91 ? -4.597 10.324 8.249 1.00 95.50 91 THR A N 1
ATOM 708 C CA . THR A 1 91 ? -3.895 9.611 7.172 1.00 95.50 91 THR A CA 1
ATOM 709 C C . THR A 1 91 ? -4.867 9.128 6.095 1.00 95.50 91 THR A C 1
ATOM 711 O O . THR A 1 91 ? -4.647 9.357 4.905 1.00 95.50 91 THR A O 1
ATOM 714 N N . VAL A 1 92 ? -5.986 8.519 6.500 1.00 95.06 92 VAL A N 1
ATOM 715 C CA . VAL A 1 92 ? -7.024 8.041 5.574 1.00 95.06 92 VAL A CA 1
ATOM 716 C C . VAL A 1 92 ? -7.692 9.207 4.844 1.00 95.06 92 VAL A C 1
ATOM 718 O O . VAL A 1 92 ? -7.884 9.130 3.631 1.00 95.06 92 VAL A O 1
ATOM 721 N N . GLY A 1 93 ? -7.997 10.309 5.536 1.00 94.44 93 GLY A N 1
ATOM 722 C CA . GLY A 1 93 ? -8.573 11.504 4.916 1.00 94.44 93 GLY A CA 1
ATOM 723 C C . GLY A 1 93 ? -7.643 12.130 3.872 1.00 94.44 93 GLY A C 1
ATOM 724 O O . GLY A 1 93 ? -8.081 12.460 2.764 1.00 94.44 93 GLY A O 1
ATOM 725 N N . LEU A 1 94 ? -6.341 12.220 4.173 1.00 94.88 94 LEU A N 1
ATOM 726 C CA . LEU A 1 94 ? -5.339 12.699 3.218 1.00 94.88 94 LEU A CA 1
ATOM 727 C C . LEU A 1 94 ? -5.258 11.783 1.992 1.00 94.88 94 LEU A C 1
ATOM 729 O O . LEU A 1 94 ? -5.255 12.274 0.862 1.00 94.88 94 LEU A O 1
ATOM 733 N N . ALA A 1 95 ? -5.237 10.465 2.200 1.00 95.75 95 ALA A N 1
ATOM 734 C CA . ALA A 1 95 ? -5.199 9.488 1.119 1.00 95.75 95 ALA A CA 1
ATOM 735 C C . ALA A 1 95 ? -6.420 9.604 0.199 1.00 95.75 95 ALA A C 1
ATOM 737 O O . ALA A 1 95 ? -6.276 9.714 -1.020 1.00 95.75 95 ALA A O 1
ATOM 738 N N . GLN A 1 96 ? -7.619 9.672 0.785 1.00 92.94 96 GLN A N 1
ATOM 739 C CA . GLN A 1 96 ? -8.871 9.834 0.050 1.00 92.94 96 GLN A CA 1
ATOM 740 C C . GLN A 1 96 ? -8.935 11.152 -0.727 1.00 92.94 96 GLN A C 1
ATOM 742 O O . GLN A 1 96 ? -9.511 11.173 -1.813 1.00 92.94 96 GLN A O 1
ATOM 747 N N . THR A 1 97 ? -8.314 12.217 -0.218 1.00 95.69 97 THR A N 1
ATOM 748 C CA . THR A 1 97 ? -8.251 13.517 -0.901 1.00 95.69 97 THR A CA 1
ATOM 749 C C . THR A 1 97 ? -7.249 13.505 -2.055 1.00 95.69 97 THR A C 1
ATOM 751 O O . THR A 1 97 ? -7.553 13.977 -3.146 1.00 95.69 97 THR A O 1
ATOM 754 N N . ARG A 1 98 ? -6.041 12.971 -1.831 1.00 95.50 98 ARG A N 1
ATOM 755 C CA . ARG A 1 98 ? -4.947 13.023 -2.813 1.00 95.50 98 ARG A CA 1
ATOM 756 C C . ARG A 1 98 ? -5.133 12.042 -3.966 1.00 95.50 98 ARG A C 1
ATOM 758 O O . ARG A 1 98 ? -4.712 12.361 -5.070 1.00 95.50 98 ARG A O 1
ATOM 765 N N . GLN A 1 99 ? -5.733 10.873 -3.720 1.00 93.56 99 GLN A N 1
ATOM 766 C CA . GLN A 1 99 ? -5.934 9.824 -4.734 1.00 93.56 99 GLN A CA 1
ATOM 767 C C . GLN A 1 99 ? -4.642 9.444 -5.487 1.00 93.56 99 GLN A C 1
ATOM 769 O O . GLN A 1 99 ? -4.665 9.110 -6.670 1.00 93.56 99 GLN A O 1
ATOM 774 N N . THR A 1 100 ? -3.500 9.474 -4.797 1.00 96.75 100 THR A N 1
ATOM 775 C CA . THR A 1 100 ? -2.199 9.047 -5.326 1.00 96.75 100 THR A CA 1
ATOM 776 C C . THR A 1 100 ? -1.674 7.834 -4.568 1.00 96.75 100 THR A C 1
ATOM 778 O O . THR A 1 100 ? -2.135 7.523 -3.469 1.00 96.75 100 THR A O 1
ATOM 781 N N . PHE A 1 101 ? -0.711 7.136 -5.174 1.00 96.62 101 PHE A N 1
ATOM 782 C CA . PHE A 1 101 ? -0.192 5.880 -4.641 1.00 96.62 101 PHE A CA 1
ATOM 783 C C . PHE A 1 101 ? 0.414 6.032 -3.242 1.00 96.62 101 PHE A C 1
ATOM 785 O O . PHE A 1 101 ? 0.010 5.298 -2.348 1.00 96.62 101 PHE A O 1
ATOM 792 N N . ASP A 1 102 ? 1.326 6.987 -3.029 1.00 96.44 102 ASP A N 1
ATOM 793 C CA . ASP A 1 102 ? 2.079 7.037 -1.768 1.00 96.44 102 ASP A CA 1
ATOM 794 C C . ASP A 1 102 ? 1.168 7.314 -0.544 1.00 96.44 102 ASP A C 1
ATOM 796 O O . ASP A 1 102 ? 1.220 6.536 0.408 1.00 96.44 102 ASP A O 1
ATOM 800 N N . PRO A 1 103 ? 0.243 8.304 -0.559 1.00 97.00 103 PRO A N 1
ATOM 801 C CA . PRO A 1 103 ? -0.714 8.497 0.535 1.00 97.00 103 PRO A CA 1
ATOM 802 C C . PRO A 1 103 ? -1.640 7.297 0.756 1.00 97.00 103 PRO A C 1
ATOM 804 O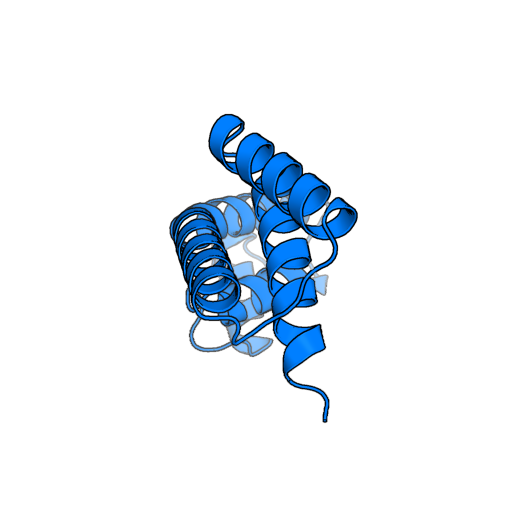 O . PRO A 1 103 ? -1.943 6.955 1.898 1.00 97.00 103 PRO A O 1
ATOM 807 N N . MET A 1 104 ? -2.083 6.640 -0.321 1.00 97.81 104 MET A N 1
ATOM 808 C CA . MET A 1 104 ? -2.908 5.434 -0.222 1.00 97.81 104 MET A CA 1
ATOM 809 C C . MET A 1 104 ? -2.143 4.269 0.405 1.00 97.81 104 MET A C 1
ATOM 811 O O . MET A 1 104 ? -2.700 3.557 1.237 1.00 97.81 104 MET A O 1
ATOM 815 N N . GLN A 1 105 ? -0.868 4.098 0.052 1.00 97.19 105 GLN A N 1
ATOM 816 C CA . GLN A 1 105 ? -0.010 3.078 0.641 1.00 97.19 105 GLN A CA 1
ATOM 817 C C . GLN A 1 105 ? 0.221 3.360 2.130 1.00 97.19 105 GLN A C 1
ATOM 819 O O . GLN A 1 105 ? 0.023 2.468 2.945 1.00 97.19 105 GLN A O 1
ATOM 824 N N . THR A 1 106 ? 0.514 4.612 2.504 1.00 97.19 106 THR A N 1
ATOM 825 C CA . THR A 1 106 ? 0.665 5.004 3.917 1.00 97.19 106 THR A CA 1
ATOM 826 C C . THR A 1 106 ? -0.604 4.727 4.727 1.00 97.19 106 THR A C 1
ATOM 828 O O . THR A 1 106 ? -0.530 4.198 5.834 1.00 97.19 106 THR A O 1
ATOM 831 N N . ALA A 1 107 ? -1.783 5.050 4.182 1.00 97.19 107 ALA A N 1
ATOM 832 C CA . ALA A 1 107 ? -3.050 4.750 4.843 1.00 97.19 107 ALA A CA 1
ATOM 833 C C . ALA A 1 107 ? -3.277 3.241 5.001 1.00 97.19 107 ALA A C 1
ATOM 835 O O . ALA A 1 107 ? -3.707 2.800 6.065 1.00 97.19 107 ALA A O 1
ATOM 836 N N . TRP A 1 108 ? -2.966 2.452 3.971 1.00 97.06 108 TRP A N 1
ATOM 837 C CA . TRP A 1 108 ? -3.070 0.996 4.022 1.00 97.06 108 TRP A CA 1
ATOM 838 C C . TRP A 1 108 ? -2.134 0.391 5.074 1.00 97.06 108 TRP A C 1
ATOM 840 O O . TRP A 1 108 ? -2.597 -0.392 5.898 1.00 97.06 108 TRP A O 1
ATOM 850 N N . ASP A 1 109 ? -0.864 0.807 5.119 1.00 95.88 109 ASP A N 1
ATOM 851 C CA . ASP A 1 109 ? 0.119 0.326 6.100 1.00 95.88 109 ASP A CA 1
ATOM 852 C C . ASP A 1 109 ? -0.301 0.669 7.537 1.00 95.88 109 ASP A C 1
ATOM 854 O O . ASP A 1 109 ? -0.216 -0.169 8.440 1.00 95.88 109 ASP A O 1
ATOM 858 N N . ALA A 1 110 ? -0.804 1.889 7.756 1.00 94.81 110 ALA A N 1
ATOM 859 C CA . ALA A 1 110 ? -1.280 2.331 9.063 1.00 94.81 110 ALA A CA 1
ATOM 860 C C . ALA A 1 110 ? -2.514 1.536 9.522 1.00 94.81 110 ALA A C 1
ATOM 862 O O . ALA A 1 110 ? -2.564 1.072 10.663 1.00 94.81 110 ALA A O 1
ATOM 863 N N . LEU A 1 111 ? -3.488 1.326 8.628 1.00 94.31 111 LEU A N 1
ATOM 864 C CA . LEU A 1 111 ? -4.675 0.514 8.907 1.00 94.31 111 LEU A CA 1
ATOM 865 C C . LEU A 1 111 ? -4.308 -0.950 9.151 1.00 94.31 111 LEU A C 1
ATOM 867 O O . LEU A 1 111 ? -4.796 -1.542 10.111 1.00 94.31 111 LEU A O 1
ATOM 871 N N . LYS A 1 112 ? -3.426 -1.520 8.324 1.00 93.69 112 LYS A N 1
ATOM 872 C CA . LYS A 1 112 ? -2.941 -2.890 8.484 1.00 93.69 112 LYS A CA 1
ATOM 873 C C . LYS A 1 112 ? -2.247 -3.067 9.827 1.00 93.69 112 LYS A C 1
ATOM 875 O O . LYS A 1 112 ? -2.600 -3.967 10.572 1.00 93.69 112 LYS A O 1
ATOM 880 N N . THR A 1 113 ? -1.331 -2.169 10.179 1.00 91.81 113 THR A N 1
ATOM 881 C CA . THR A 1 113 ? -0.646 -2.196 11.480 1.00 91.81 113 THR A CA 1
ATOM 882 C C . THR A 1 113 ? -1.643 -2.109 12.632 1.00 91.81 113 THR A C 1
ATOM 884 O O . THR A 1 113 ? -1.521 -2.833 13.619 1.00 91.81 113 THR A O 1
ATOM 887 N N . ALA A 1 114 ? -2.647 -1.237 12.514 1.00 89.12 114 ALA A N 1
ATOM 888 C CA . ALA A 1 114 ? -3.677 -1.106 13.530 1.00 89.12 114 ALA A CA 1
ATOM 889 C C . ALA A 1 114 ? -4.518 -2.380 13.664 1.00 89.12 114 ALA A C 1
ATOM 891 O O . ALA A 1 114 ? -4.928 -2.675 14.782 1.00 89.12 114 ALA A O 1
ATOM 892 N N . LEU A 1 115 ? -4.800 -3.101 12.573 1.00 86.75 115 LEU A N 1
ATOM 893 C CA . LEU A 1 115 ? -5.539 -4.370 12.565 1.00 86.75 115 LEU A CA 1
ATOM 894 C C . LEU A 1 115 ? -4.684 -5.536 13.090 1.00 86.75 115 LEU A C 1
ATOM 896 O O . LEU A 1 115 ? -5.115 -6.212 14.016 1.00 86.75 115 LEU A O 1
ATOM 900 N N . ASP A 1 116 ? -3.453 -5.700 12.597 1.00 86.06 116 ASP A N 1
ATOM 901 C CA . ASP A 1 116 ? -2.530 -6.781 12.981 1.00 86.06 116 ASP A CA 1
ATOM 902 C C . ASP A 1 116 ? -2.166 -6.722 14.482 1.00 86.06 116 ASP A C 1
ATOM 904 O O . ASP A 1 116 ? -2.018 -7.756 15.135 1.00 86.06 116 ASP A O 1
ATOM 908 N N . LYS A 1 117 ? -2.065 -5.520 15.081 1.00 75.56 117 LYS A N 1
ATOM 909 C CA . LYS A 1 117 ? -1.867 -5.349 16.539 1.00 75.56 117 LYS A CA 1
ATOM 910 C C . LYS A 1 117 ? -2.961 -6.018 17.390 1.00 75.56 117 LYS A C 1
ATOM 912 O O . LYS A 1 117 ? -2.736 -6.225 18.576 1.00 75.56 117 LYS A O 1
ATOM 917 N N . ARG A 1 118 ? -4.123 -6.340 16.815 1.00 64.56 118 ARG A N 1
ATOM 918 C CA . ARG A 1 118 ? -5.273 -6.950 17.512 1.00 64.56 118 ARG A CA 1
ATOM 919 C C . ARG A 1 118 ? -5.299 -8.464 17.419 1.00 64.56 118 ARG A C 1
ATOM 921 O O . ARG A 1 118 ? -6.021 -9.093 18.178 1.00 64.56 118 ARG A O 1
ATOM 928 N N . GLU A 1 119 ? -4.564 -9.034 16.468 1.00 55.41 119 GLU A N 1
ATOM 929 C CA . GLU A 1 119 ? -4.514 -10.482 16.252 1.00 55.41 119 GLU A CA 1
ATOM 930 C C . GLU A 1 119 ? -3.480 -11.173 17.152 1.00 55.41 119 GLU A C 1
ATOM 932 O O . GLU A 1 119 ? -3.445 -12.401 17.206 1.00 55.41 119 GLU A O 1
ATOM 937 N N . LYS A 1 120 ? -2.632 -10.418 17.868 1.00 36.34 120 LYS A N 1
ATOM 938 C CA . LYS A 1 120 ? -1.686 -11.005 18.823 1.00 36.34 120 LYS A CA 1
ATOM 939 C C . LYS A 1 120 ? -2.361 -11.240 20.187 1.00 36.34 120 LYS A C 1
ATOM 941 O O . LYS A 1 120 ? -2.828 -10.260 20.766 1.00 36.34 120 LYS A O 1
ATOM 946 N N . PRO A 1 121 ? -2.41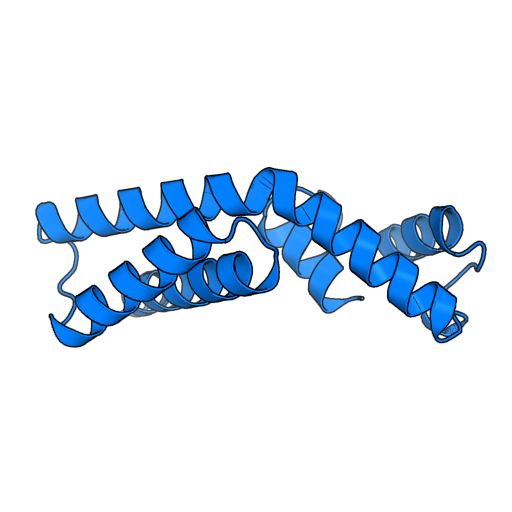5 -12.501 20.666 1.00 40.59 121 PRO A N 1
ATOM 947 C CA . PRO A 1 121 ? -2.982 -12.868 21.965 1.00 40.59 121 PRO A CA 1
ATOM 948 C C . PRO A 1 121 ? -2.138 -12.383 23.148 1.00 40.59 121 PRO A C 1
ATOM 950 O O . PRO A 1 121 ? -0.917 -12.157 22.962 1.00 40.59 121 PRO A O 1
#

Sequence (121 aa):
VRALWLFLHQLGAVKNPSEEALAAYVKRIAKVDALQWTNGNQTEALIETLKKWAMRYLPGQVREMAQTLSEAIKTGSVTVSDEELTGLRSTVGLAQTRQTFDPMQTAWDALKTALDKREKP

Secondary structure (DSSP, 8-state):
-HHHHHHHHHTTS-S---HHHHHHHHHHHHSSSSGGG--HHHHHHHHHHHHHHHTTTHHHHHHHHHHHHHHHHHTTS----HHHHHHHHHHHHHHHHH-SHHHHHHHHHHHHHHHHTTT--